Protein AF-A0A8S0VM95-F1 (afdb_monomer_lite)

Structure (mmCIF, N/CA/C/O backbone):
data_AF-A0A8S0VM95-F1
#
_entry.id   AF-A0A8S0VM95-F1
#
loop_
_atom_site.group_PDB
_atom_site.id
_atom_site.type_symbol
_atom_site.label_atom_id
_atom_site.label_alt_id
_atom_site.label_comp_id
_atom_site.label_asym_id
_atom_site.label_entity_id
_atom_site.label_seq_id
_atom_site.pdbx_PDB_ins_code
_atom_site.Cartn_x
_atom_site.Cartn_y
_atom_site.Cartn_z
_atom_site.occupancy
_atom_site.B_iso_or_equiv
_atom_site.auth_seq_id
_atom_site.auth_comp_id
_atom_site.auth_asym_id
_atom_site.auth_atom_id
_atom_site.pdbx_PDB_model_num
ATOM 1 N N . MET A 1 1 ? -31.332 -33.710 56.397 1.00 44.47 1 MET A N 1
ATOM 2 C CA . MET A 1 1 ? -31.066 -34.792 55.416 1.00 44.47 1 MET A CA 1
ATOM 3 C C . MET A 1 1 ? -31.872 -34.471 54.153 1.00 44.47 1 MET A C 1
ATOM 5 O O . MET A 1 1 ? -33.067 -34.333 54.313 1.00 44.47 1 MET A O 1
ATOM 9 N N . LYS A 1 2 ? -31.403 -34.288 52.911 1.00 49.06 2 LYS A N 1
ATOM 10 C CA . LYS A 1 2 ? -30.111 -34.304 52.191 1.00 49.06 2 LYS A CA 1
ATOM 11 C C . LYS A 1 2 ? -30.355 -33.428 50.928 1.00 49.06 2 LYS A C 1
ATOM 13 O O . LYS A 1 2 ? -31.443 -33.514 50.366 1.00 49.06 2 LYS A O 1
ATOM 18 N N . SER A 1 3 ? -29.403 -32.592 50.497 1.00 54.09 3 SER A N 1
ATOM 19 C CA . SER A 1 3 ? -29.478 -31.844 49.216 1.00 54.09 3 SER A CA 1
ATOM 20 C C . SER A 1 3 ? -29.525 -32.794 48.021 1.00 54.09 3 SER A C 1
ATOM 22 O O . SER A 1 3 ? -28.928 -33.847 48.168 1.00 54.09 3 SER A O 1
ATOM 24 N N . LEU A 1 4 ? -29.995 -32.398 46.831 1.00 63.91 4 LEU A N 1
ATOM 25 C CA . LEU A 1 4 ? -29.410 -32.905 45.573 1.00 63.91 4 LEU A CA 1
ATOM 26 C C . LEU A 1 4 ? -29.728 -31.986 44.370 1.00 63.91 4 LEU A C 1
ATOM 28 O O . LEU A 1 4 ? -30.876 -31.859 43.950 1.00 63.91 4 LEU A O 1
ATOM 32 N N . LYS A 1 5 ? -28.676 -31.382 43.803 1.00 64.12 5 LYS A N 1
ATOM 33 C CA . LYS A 1 5 ? -28.642 -30.736 42.478 1.00 64.12 5 LYS A CA 1
ATOM 34 C C . LYS A 1 5 ? -28.690 -31.820 41.395 1.00 64.12 5 LYS A C 1
ATOM 36 O O . LYS A 1 5 ? -28.011 -32.837 41.548 1.00 64.12 5 LYS A O 1
ATOM 41 N N . LYS A 1 6 ? -29.414 -31.610 40.290 1.00 71.69 6 LYS A N 1
ATOM 42 C CA . LYS A 1 6 ? -29.348 -32.510 39.124 1.00 71.69 6 LYS A CA 1
ATOM 43 C C . LYS A 1 6 ? -29.356 -31.755 37.791 1.00 71.69 6 LYS A C 1
ATOM 45 O O . LYS A 1 6 ? -30.334 -31.120 37.425 1.00 71.69 6 LYS A O 1
ATOM 50 N N . ARG A 1 7 ? -28.177 -31.862 37.170 1.00 69.69 7 ARG A N 1
ATOM 51 C CA . ARG A 1 7 ? -27.750 -31.803 35.765 1.00 69.69 7 ARG A CA 1
ATOM 52 C C . ARG A 1 7 ? -28.839 -31.828 34.678 1.00 69.69 7 ARG A C 1
ATOM 54 O O . ARG A 1 7 ? -29.726 -32.674 34.706 1.00 69.69 7 ARG A O 1
ATOM 61 N N . THR A 1 8 ? -28.665 -30.961 33.683 1.00 65.69 8 THR A N 1
ATOM 62 C CA . THR A 1 8 ? -29.205 -31.074 32.321 1.00 65.69 8 THR A CA 1
ATOM 63 C C . THR A 1 8 ? -28.581 -32.280 31.610 1.00 65.69 8 THR A C 1
ATOM 65 O O . THR A 1 8 ? -27.371 -32.492 31.687 1.00 65.69 8 THR A O 1
ATOM 68 N N . PHE A 1 9 ? -29.416 -33.084 30.954 1.00 68.19 9 PHE A N 1
ATOM 69 C CA . PHE A 1 9 ? -29.037 -34.243 30.145 1.00 68.19 9 PHE A CA 1
ATOM 70 C C . PHE A 1 9 ? -29.336 -33.900 28.684 1.00 68.19 9 PHE A C 1
ATOM 72 O O . PHE A 1 9 ? -30.446 -33.471 28.377 1.00 68.19 9 PHE A O 1
ATOM 79 N N . VAL A 1 10 ? -28.329 -34.009 27.819 1.00 63.91 10 VAL A N 1
ATOM 80 C CA . VAL A 1 10 ? -28.467 -33.850 26.368 1.00 63.91 10 VAL A CA 1
ATOM 81 C C . VAL A 1 10 ? -28.680 -35.242 25.791 1.00 63.91 10 VAL A C 1
ATOM 83 O O . VAL A 1 10 ? -27.799 -36.088 25.933 1.00 63.91 10 VAL A O 1
ATOM 86 N N . GLU A 1 11 ? -29.823 -35.470 25.145 1.00 60.31 11 GLU A N 1
ATOM 87 C CA . GLU A 1 11 ? -30.008 -36.632 24.276 1.00 60.31 11 GLU A CA 1
ATOM 88 C C . GLU A 1 11 ? -29.684 -36.251 22.840 1.00 60.31 11 GLU A C 1
ATOM 90 O O . GLU A 1 11 ? -30.320 -35.396 22.227 1.00 60.31 11 GLU A O 1
ATOM 95 N N . ILE A 1 12 ? -28.654 -36.917 22.335 1.00 56.41 12 ILE A N 1
ATOM 96 C CA . ILE A 1 12 ? -28.344 -37.033 20.923 1.00 56.41 12 ILE A CA 1
ATOM 97 C C . ILE A 1 12 ? -29.357 -38.027 20.347 1.00 56.41 12 ILE A C 1
ATOM 99 O O . ILE A 1 12 ? -29.456 -39.144 20.855 1.00 56.41 12 ILE A O 1
ATOM 103 N N . SER A 1 13 ? -30.088 -37.659 19.296 1.00 53.78 13 SER A N 1
ATOM 104 C CA . SER A 1 13 ? -30.788 -38.644 18.471 1.00 53.78 13 SER A CA 1
ATOM 105 C C . SER A 1 13 ? -30.514 -38.373 17.000 1.00 53.78 13 SER A C 1
ATOM 107 O O . SER A 1 13 ? -30.868 -37.332 16.452 1.00 53.78 13 SER A O 1
ATOM 109 N N . SER A 1 14 ? -29.798 -39.336 16.428 1.00 53.62 14 SER A N 1
ATOM 110 C CA . SER A 1 14 ? -29.516 -39.526 15.016 1.00 53.62 14 SER A CA 1
ATOM 111 C C . SER A 1 14 ? -30.799 -39.967 14.312 1.00 53.62 14 SER A C 1
ATOM 113 O O . SER A 1 14 ? -31.496 -40.852 14.811 1.00 53.62 14 SER A O 1
ATOM 115 N N . SER A 1 15 ? -31.114 -39.398 13.152 1.00 57.59 15 SER A N 1
ATOM 116 C CA . SER A 1 15 ? -32.025 -40.045 12.206 1.00 57.59 15 SER A CA 1
ATOM 117 C C . SER A 1 15 ? -31.580 -39.770 10.778 1.00 57.59 15 SER A C 1
ATOM 119 O O . SER A 1 15 ? -31.498 -38.636 10.314 1.00 57.59 15 SER A O 1
ATOM 121 N N . GLU A 1 16 ? -31.232 -40.894 10.175 1.00 54.12 16 GLU A N 1
ATOM 122 C CA . GLU A 1 16 ? -30.824 -41.207 8.820 1.00 54.12 16 GLU A CA 1
ATOM 123 C C . GLU A 1 16 ? -31.977 -40.935 7.841 1.00 54.12 16 GLU A C 1
ATOM 125 O O . GLU A 1 16 ? -33.124 -41.288 8.118 1.00 54.12 16 GLU A O 1
ATOM 130 N N . SER A 1 17 ? -31.693 -40.281 6.710 1.00 51.81 17 SER A N 1
ATOM 131 C CA . SER A 1 17 ? -32.606 -40.249 5.565 1.00 51.81 17 SER A CA 1
ATOM 132 C C . SER A 1 17 ? -31.917 -40.898 4.374 1.00 51.81 17 SER A C 1
ATOM 134 O O . SER A 1 17 ? -31.085 -40.303 3.691 1.00 51.81 17 SER A O 1
ATOM 136 N N . GLU A 1 18 ? -32.280 -42.150 4.184 1.00 54.03 18 GLU A N 1
ATOM 137 C CA . GLU A 1 18 ? -32.021 -43.012 3.048 1.00 54.03 18 GLU A CA 1
ATOM 138 C C . GLU A 1 18 ? -32.892 -42.577 1.855 1.00 54.03 18 GLU A C 1
ATOM 140 O O . GLU A 1 18 ? -34.114 -42.462 1.970 1.00 54.03 18 GLU A O 1
ATOM 145 N N . ASN A 1 19 ? -32.266 -42.319 0.702 1.00 54.91 19 ASN A N 1
ATOM 146 C CA . ASN A 1 19 ? -32.953 -42.368 -0.585 1.00 54.91 19 ASN A CA 1
ATOM 147 C C . ASN A 1 19 ? -32.038 -42.971 -1.667 1.00 54.91 19 ASN A C 1
ATOM 149 O O . ASN A 1 19 ? -30.880 -42.582 -1.814 1.00 54.91 19 ASN A O 1
ATOM 153 N N . ALA A 1 20 ? -32.634 -43.954 -2.336 1.00 53.06 20 ALA A N 1
ATOM 154 C CA . ALA A 1 20 ? -32.295 -44.739 -3.521 1.00 53.06 20 ALA A CA 1
ATOM 155 C C . ALA A 1 20 ? -31.729 -43.893 -4.687 1.00 53.06 20 ALA A C 1
ATOM 157 O O . ALA A 1 20 ? -31.898 -42.680 -4.694 1.00 53.06 20 ALA A O 1
ATOM 158 N N . GLU A 1 21 ? -31.101 -44.368 -5.762 1.00 55.16 21 GLU A N 1
ATOM 159 C CA . GLU A 1 21 ? -30.741 -45.647 -6.392 1.00 55.16 21 GLU A CA 1
ATOM 160 C C . GLU A 1 21 ? -29.986 -45.223 -7.676 1.00 55.16 21 GLU A C 1
ATOM 162 O O . GLU A 1 21 ? -30.367 -44.222 -8.275 1.00 55.16 21 GLU A O 1
ATOM 167 N N . ASP A 1 22 ? -28.924 -45.914 -8.095 1.00 52.25 22 ASP A N 1
ATOM 168 C CA . ASP A 1 22 ? -28.786 -46.427 -9.472 1.00 52.25 22 ASP A CA 1
ATOM 169 C C . ASP A 1 22 ? -27.469 -47.203 -9.600 1.00 52.25 22 ASP A C 1
ATOM 171 O O . ASP A 1 22 ? -26.384 -46.748 -9.228 1.00 52.25 22 ASP A O 1
ATOM 175 N N . ALA A 1 23 ? -27.602 -48.424 -10.094 1.00 56.88 23 ALA A N 1
ATOM 176 C CA . ALA A 1 23 ? -26.539 -49.382 -10.277 1.00 56.88 23 ALA A CA 1
ATOM 177 C C . ALA A 1 23 ? -26.130 -49.377 -11.749 1.00 56.88 23 ALA A C 1
ATOM 179 O O . ALA A 1 23 ? -26.882 -49.837 -12.603 1.00 56.88 23 ALA A O 1
ATOM 180 N N . VAL A 1 24 ? -24.895 -48.969 -12.037 1.00 67.88 24 VAL A N 1
ATOM 181 C CA . VAL A 1 24 ? -24.238 -49.342 -13.292 1.00 67.88 24 VAL A CA 1
ATOM 182 C C . VAL A 1 24 ? -22.969 -50.122 -12.984 1.00 67.88 24 VAL A C 1
ATOM 184 O O . VAL A 1 24 ? -22.047 -49.663 -12.310 1.00 67.88 24 VAL A O 1
ATOM 187 N N . GLU A 1 25 ? -22.982 -51.377 -13.419 1.00 50.66 25 GLU A N 1
ATOM 188 C CA . GLU A 1 25 ? -21.903 -52.329 -13.241 1.00 50.66 25 GLU A CA 1
ATOM 189 C C . GLU A 1 25 ? -20.693 -52.005 -14.134 1.00 50.66 25 GLU A C 1
ATOM 191 O O . GLU A 1 25 ? -20.808 -51.869 -15.345 1.00 50.66 25 GLU A O 1
ATOM 196 N N . LYS A 1 26 ? -19.522 -51.983 -13.489 1.00 55.47 26 LYS A N 1
ATOM 197 C CA . LYS A 1 26 ? -18.287 -52.707 -13.842 1.00 55.47 26 LYS A CA 1
ATOM 198 C C . LYS A 1 26 ? -17.770 -52.626 -15.284 1.00 55.47 26 LYS A C 1
ATOM 200 O O . LYS A 1 26 ? -18.201 -53.393 -16.135 1.00 55.47 26 LYS A O 1
ATOM 205 N N . THR A 1 27 ? -16.609 -51.988 -15.438 1.00 54.94 27 THR A N 1
ATOM 206 C CA . THR A 1 27 ? -15.481 -52.611 -16.155 1.00 54.94 27 THR A CA 1
ATOM 207 C C . THR A 1 27 ? -14.166 -52.289 -15.452 1.00 54.94 27 THR A C 1
ATOM 209 O O . THR A 1 27 ? -13.791 -51.130 -15.294 1.00 54.94 27 THR A O 1
ATOM 212 N N . SER A 1 28 ? -13.488 -53.341 -15.009 1.00 56.56 28 SER A N 1
ATOM 213 C CA . SER A 1 28 ? -12.102 -53.349 -14.546 1.00 56.56 28 SER A CA 1
ATOM 214 C C . SER A 1 28 ? -11.123 -53.199 -15.719 1.00 56.56 28 SER A C 1
ATOM 216 O O . SER A 1 28 ? -11.505 -53.460 -16.857 1.00 56.56 28 SER A O 1
ATOM 218 N N . SER A 1 29 ? -9.860 -52.922 -15.366 1.00 49.28 29 SER A N 1
ATOM 219 C CA . SER A 1 29 ? -8.620 -52.898 -16.172 1.00 49.28 29 SER A CA 1
ATOM 220 C C . SER A 1 29 ? -8.190 -51.481 -16.568 1.00 49.28 29 SER A C 1
ATOM 222 O O . SER A 1 29 ? -8.857 -50.835 -17.359 1.00 49.28 29 SER A O 1
ATOM 224 N N . SER A 1 30 ? -7.223 -50.856 -15.889 1.00 48.22 30 SER A N 1
ATOM 225 C CA . SER A 1 30 ? -5.772 -51.131 -15.792 1.00 48.22 30 SER A CA 1
ATOM 226 C C . SER A 1 30 ? -4.991 -50.145 -16.679 1.00 48.22 30 SER A C 1
ATOM 228 O O . SER A 1 30 ? -5.205 -50.101 -17.881 1.00 48.22 30 SER A O 1
ATOM 230 N N . ASN A 1 31 ? -4.115 -49.377 -16.012 1.00 52.22 31 ASN A N 1
ATOM 231 C CA . ASN A 1 31 ? -2.847 -48.755 -16.431 1.00 52.22 31 ASN A CA 1
ATOM 232 C C . ASN A 1 31 ? -2.678 -48.090 -17.821 1.00 52.22 31 ASN A C 1
ATOM 234 O O . ASN A 1 31 ? -2.462 -48.768 -18.817 1.00 52.22 31 ASN A O 1
ATOM 238 N N . SER A 1 32 ? -2.434 -46.774 -17.821 1.00 50.19 32 SER A N 1
ATOM 239 C CA . SER A 1 32 ? -1.173 -46.261 -18.381 1.00 50.19 32 SER A CA 1
ATOM 240 C C . SER A 1 32 ? -0.644 -45.100 -17.536 1.00 50.19 32 SER A C 1
ATOM 242 O O . SER A 1 32 ? -1.393 -44.345 -16.919 1.00 50.19 32 SER A O 1
ATOM 244 N N . SER A 1 33 ? 0.672 -45.111 -17.413 1.00 54.44 33 SER A N 1
ATOM 245 C CA . SER A 1 33 ? 1.570 -44.160 -16.778 1.00 54.44 33 SER A CA 1
ATOM 246 C C . SER A 1 33 ? 2.073 -43.194 -17.834 1.00 54.44 33 SER A C 1
ATOM 248 O O . SER A 1 33 ? 2.521 -43.695 -18.857 1.00 54.44 33 SER A O 1
ATOM 250 N N . GLU A 1 34 ? 2.143 -41.902 -17.552 1.00 56.56 34 GLU A N 1
ATOM 251 C CA . GLU A 1 34 ? 3.108 -41.013 -18.200 1.00 56.56 34 GLU A CA 1
ATOM 252 C C . GLU A 1 34 ? 3.327 -39.796 -17.283 1.00 56.56 34 GLU A C 1
ATOM 254 O O . GLU A 1 34 ? 2.400 -39.033 -17.009 1.00 56.56 34 GLU A O 1
ATOM 259 N N . ASP A 1 35 ? 4.538 -39.725 -16.720 1.00 56.62 35 ASP A N 1
ATOM 260 C CA . ASP A 1 35 ? 5.201 -38.501 -16.273 1.00 56.62 35 ASP A CA 1
ATOM 261 C C . ASP A 1 35 ? 5.182 -37.478 -17.417 1.00 56.62 35 ASP A C 1
ATOM 263 O O . ASP A 1 35 ? 5.420 -37.854 -18.564 1.00 56.62 35 ASP A O 1
ATOM 267 N N . ASP A 1 36 ? 4.942 -36.206 -17.107 1.00 57.94 36 ASP A N 1
ATOM 268 C CA . ASP A 1 36 ? 5.329 -35.124 -18.008 1.00 57.94 36 ASP A CA 1
ATOM 269 C C . ASP A 1 36 ? 6.125 -34.096 -17.210 1.00 57.94 36 ASP A C 1
ATOM 271 O O . ASP A 1 36 ? 5.674 -33.565 -16.187 1.00 57.94 36 ASP A O 1
ATOM 275 N N . ASP A 1 37 ? 7.361 -33.972 -17.672 1.00 60.28 37 ASP A N 1
ATOM 276 C CA . ASP A 1 37 ? 8.501 -33.279 -17.114 1.00 60.28 37 ASP A CA 1
ATOM 277 C C . ASP A 1 37 ? 8.353 -31.751 -17.171 1.00 60.28 37 ASP A C 1
ATOM 279 O O . ASP A 1 37 ? 7.635 -31.160 -17.977 1.00 60.28 37 ASP A O 1
ATOM 283 N N . ASP A 1 38 ? 9.098 -31.147 -16.256 1.00 59.88 38 ASP A N 1
ATOM 284 C CA . ASP A 1 38 ? 9.535 -29.760 -16.203 1.00 59.88 38 ASP A CA 1
ATOM 285 C C . ASP A 1 38 ? 10.283 -29.400 -17.505 1.00 59.88 38 ASP A C 1
ATOM 287 O O . ASP A 1 38 ? 11.247 -30.081 -17.848 1.00 59.88 38 ASP A O 1
ATOM 291 N N . ASP A 1 39 ? 9.886 -28.339 -18.216 1.00 63.41 39 ASP A N 1
ATOM 292 C CA . ASP A 1 39 ? 10.802 -27.670 -19.149 1.00 63.41 39 ASP A CA 1
ATOM 293 C C . ASP A 1 39 ? 10.516 -26.159 -19.211 1.00 63.41 39 ASP A C 1
ATOM 295 O O . ASP A 1 39 ? 9.561 -25.667 -19.823 1.00 63.41 39 ASP A O 1
ATOM 299 N N . ASP A 1 40 ? 11.346 -25.438 -18.461 1.00 59.94 40 ASP A N 1
ATOM 300 C CA . ASP A 1 40 ? 11.552 -23.995 -18.469 1.00 59.94 40 ASP A CA 1
ATOM 301 C C . ASP A 1 40 ? 12.301 -23.631 -19.771 1.00 59.94 40 ASP A C 1
ATOM 303 O O . ASP A 1 40 ? 13.525 -23.489 -19.789 1.00 59.94 40 ASP A O 1
ATOM 307 N N . ASP A 1 41 ? 11.571 -23.525 -20.890 1.00 58.56 41 ASP A N 1
ATOM 308 C CA . ASP A 1 41 ? 12.142 -23.137 -22.189 1.00 58.56 41 ASP A CA 1
ATOM 309 C C . ASP A 1 41 ? 12.423 -21.626 -22.218 1.00 58.56 41 ASP A C 1
ATOM 311 O O . ASP A 1 41 ? 11.611 -20.783 -22.617 1.00 58.56 41 ASP A O 1
ATOM 315 N N . TRP A 1 42 ? 13.625 -21.285 -21.763 1.00 58.75 42 TRP A N 1
ATOM 316 C CA . TRP A 1 42 ? 14.348 -20.090 -22.167 1.00 58.75 42 TRP A CA 1
ATOM 317 C C . TRP A 1 42 ? 14.576 -20.142 -23.680 1.00 58.75 42 TRP A C 1
ATOM 319 O O . TRP A 1 42 ? 15.599 -20.658 -24.129 1.00 58.75 42 TRP A O 1
ATOM 329 N N . SER A 1 43 ? 13.653 -19.583 -24.468 1.00 56.28 43 SER A N 1
ATOM 330 C CA . SER A 1 43 ? 13.843 -19.426 -25.915 1.00 56.28 43 SER A CA 1
ATOM 331 C C . SER A 1 43 ? 15.006 -18.470 -26.229 1.00 56.28 43 SER A C 1
ATOM 333 O O . SER A 1 43 ? 14.874 -17.251 -26.351 1.00 56.28 43 SER A O 1
ATOM 335 N N . GLU A 1 44 ? 16.172 -19.095 -26.276 1.00 49.69 44 GLU A N 1
ATOM 336 C CA . GLU A 1 44 ? 17.278 -18.994 -27.211 1.00 49.69 44 GLU A CA 1
ATOM 337 C C . GLU A 1 44 ? 17.055 -18.055 -28.417 1.00 49.69 44 GLU A C 1
ATOM 339 O O . GLU A 1 44 ? 16.280 -18.327 -29.328 1.00 49.69 44 GLU A O 1
ATOM 344 N N . TRP A 1 45 ? 17.781 -16.933 -28.401 1.00 52.91 45 TRP A N 1
ATOM 345 C CA . TRP A 1 45 ? 18.522 -16.373 -29.536 1.00 52.91 45 TRP A CA 1
ATOM 346 C C . TRP A 1 45 ? 17.849 -16.489 -30.913 1.00 52.91 45 TRP A C 1
ATOM 348 O O . TRP A 1 45 ? 18.154 -17.369 -31.715 1.00 52.91 45 TRP A O 1
ATOM 358 N N . ASN A 1 46 ? 17.009 -15.506 -31.241 1.00 50.47 46 ASN A N 1
ATOM 359 C CA . ASN A 1 46 ? 16.650 -15.243 -32.630 1.00 50.47 46 ASN A CA 1
ATOM 360 C C . ASN A 1 46 ? 17.851 -14.608 -33.356 1.00 50.47 46 ASN A C 1
ATOM 362 O O . ASN A 1 46 ? 18.013 -13.388 -33.381 1.00 50.47 46 ASN A O 1
ATOM 366 N N . GLU A 1 47 ? 18.693 -15.468 -33.924 1.00 61.12 47 GLU A N 1
ATOM 367 C CA . GLU A 1 47 ? 19.709 -15.153 -34.926 1.00 61.12 47 GLU A CA 1
ATOM 368 C C . GLU A 1 47 ? 19.013 -14.664 -36.207 1.00 61.12 47 GLU A C 1
ATOM 370 O O . GLU A 1 47 ? 18.536 -15.450 -37.024 1.00 61.12 47 GLU A O 1
ATOM 375 N N . SER A 1 48 ? 18.912 -13.344 -36.374 1.00 50.78 48 SER A N 1
ATOM 376 C CA . SER A 1 48 ? 18.613 -12.739 -37.671 1.00 50.78 48 SER A CA 1
ATOM 377 C C . SER A 1 48 ? 19.862 -12.043 -38.196 1.00 50.78 48 SER A C 1
ATOM 379 O O . SER A 1 48 ? 20.137 -10.892 -37.865 1.00 50.78 48 SER A O 1
ATOM 381 N N . GLU A 1 49 ? 20.606 -12.778 -39.016 1.00 63.03 49 GLU A N 1
ATOM 382 C CA . GLU A 1 49 ? 21.593 -12.258 -39.957 1.00 63.03 49 GLU A CA 1
ATOM 383 C C . GLU A 1 49 ? 20.870 -11.336 -40.956 1.00 63.03 49 GLU A C 1
ATOM 385 O O . GLU A 1 49 ? 20.142 -11.799 -41.835 1.00 63.03 49 GLU A O 1
ATOM 390 N N . TYR A 1 50 ? 21.019 -10.023 -40.778 1.00 54.22 50 TYR A N 1
ATOM 391 C CA . TYR A 1 50 ? 20.700 -9.015 -41.786 1.00 54.22 50 TYR A CA 1
ATOM 392 C C . TYR A 1 50 ? 21.883 -8.052 -41.898 1.00 54.22 50 TYR A C 1
ATOM 394 O O . TYR A 1 50 ? 22.351 -7.491 -40.910 1.00 54.22 50 TYR A O 1
ATOM 402 N N . GLU A 1 51 ? 22.386 -7.959 -43.123 1.00 52.50 51 GLU A N 1
ATOM 403 C CA . GLU A 1 51 ? 23.588 -7.255 -43.553 1.00 52.50 51 GLU A CA 1
ATOM 404 C C . GLU A 1 51 ? 23.513 -5.739 -43.299 1.00 52.50 51 GLU A C 1
ATOM 406 O O . GLU A 1 51 ? 22.551 -5.081 -43.685 1.00 52.50 51 GLU A O 1
ATOM 411 N N . GLU A 1 52 ? 24.567 -5.239 -42.646 1.00 52.12 52 GLU A N 1
ATOM 412 C CA . GLU A 1 52 ? 25.284 -3.974 -42.868 1.00 52.12 52 GLU A CA 1
ATOM 413 C C . GLU A 1 52 ? 24.499 -2.807 -43.498 1.00 52.12 52 GLU A C 1
ATOM 415 O O . GLU A 1 52 ? 24.388 -2.706 -44.715 1.00 52.12 52 GLU A O 1
ATOM 420 N N . GLU A 1 53 ? 24.105 -1.837 -42.669 1.00 45.88 53 GLU A N 1
ATOM 421 C CA . GLU A 1 53 ? 24.286 -0.420 -42.995 1.00 45.88 53 GLU A CA 1
ATOM 422 C C . GLU A 1 53 ? 24.516 0.376 -41.698 1.00 45.88 53 GLU A C 1
ATOM 424 O O . GLU A 1 53 ? 23.771 0.290 -40.725 1.00 45.88 53 GLU A O 1
ATOM 429 N N . GLU A 1 54 ? 25.652 1.065 -41.702 1.00 57.75 54 GLU A N 1
ATOM 430 C CA . GLU A 1 54 ? 26.213 1.966 -40.701 1.00 57.75 54 GLU A CA 1
ATOM 431 C C . GLU A 1 54 ? 25.169 2.985 -40.208 1.00 57.75 54 GLU A C 1
ATOM 433 O O . GLU A 1 54 ? 24.687 3.775 -41.010 1.00 57.75 54 GLU A O 1
ATOM 438 N N . GLU A 1 55 ? 24.852 3.009 -38.910 1.00 48.44 55 GLU A N 1
ATOM 439 C CA . GLU A 1 55 ? 24.486 4.234 -38.182 1.00 48.44 55 GLU A CA 1
ATOM 440 C C . GLU A 1 55 ? 24.462 3.948 -36.670 1.00 48.44 55 GLU A C 1
ATOM 442 O O . GLU A 1 55 ? 23.590 3.256 -36.158 1.00 48.44 55 GLU A O 1
ATOM 447 N N . GLU A 1 56 ? 25.516 4.438 -36.010 1.00 53.25 56 GLU A N 1
ATOM 448 C CA . GLU A 1 56 ? 25.677 4.739 -34.581 1.00 53.25 56 GLU A CA 1
ATOM 449 C C . GLU A 1 56 ? 24.807 3.939 -33.590 1.00 53.25 56 GLU A C 1
ATOM 451 O O . GLU A 1 56 ? 23.631 4.223 -33.373 1.00 53.25 56 GLU A O 1
ATOM 456 N N . GLU A 1 57 ? 25.453 2.987 -32.906 1.00 44.53 57 GLU A N 1
ATOM 457 C CA . GLU A 1 57 ? 24.999 2.402 -31.643 1.00 44.53 57 GLU A CA 1
ATOM 458 C C . GLU A 1 57 ? 24.790 3.513 -30.591 1.00 44.53 57 GLU A C 1
ATOM 460 O O . GLU A 1 57 ? 25.651 3.777 -29.751 1.00 44.53 57 GLU A O 1
ATOM 465 N N . GLU A 1 58 ? 23.641 4.189 -30.616 1.00 51.59 58 GLU A N 1
ATOM 466 C CA . GLU A 1 58 ? 23.101 4.799 -29.406 1.00 51.59 58 GLU A CA 1
ATOM 467 C C . GLU A 1 58 ? 22.670 3.640 -28.511 1.00 51.59 58 GLU A C 1
ATOM 469 O O . GLU A 1 58 ? 21.661 2.972 -28.756 1.00 51.59 58 GLU A O 1
ATOM 474 N N . GLU A 1 59 ? 23.511 3.364 -27.510 1.00 50.03 59 GLU A N 1
ATOM 475 C CA . GLU A 1 59 ? 23.194 2.532 -26.360 1.00 50.03 59 GLU A CA 1
ATOM 476 C C . GLU A 1 59 ? 21.721 2.733 -25.999 1.00 50.03 59 GLU A C 1
ATOM 478 O O . GLU A 1 59 ? 21.292 3.842 -25.675 1.00 50.03 59 GLU A O 1
AT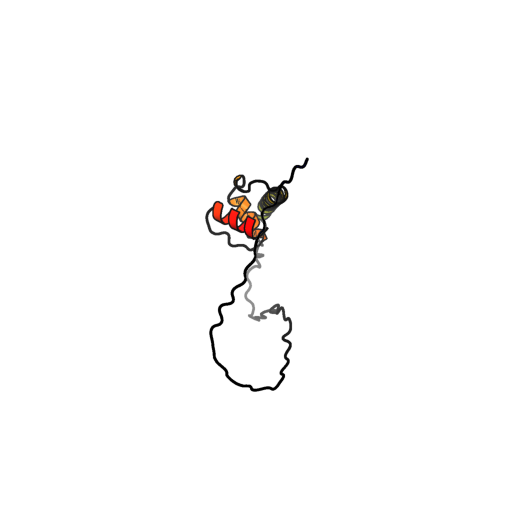OM 483 N N . VAL A 1 60 ? 20.934 1.658 -26.072 1.00 50.53 60 VAL A N 1
ATOM 484 C CA . VAL A 1 60 ? 19.612 1.628 -25.455 1.00 50.53 60 VAL A CA 1
ATOM 485 C C . VAL A 1 60 ? 19.825 1.813 -23.960 1.00 50.53 60 VAL A C 1
ATOM 487 O O . VAL A 1 60 ? 20.065 0.866 -23.215 1.00 50.53 60 VAL A O 1
ATOM 490 N N . GLU A 1 61 ? 19.815 3.079 -23.551 1.00 47.44 61 GLU A N 1
ATOM 491 C CA . GLU A 1 61 ? 19.807 3.521 -22.173 1.00 47.44 61 GLU A CA 1
ATOM 492 C C . GLU A 1 61 ? 18.634 2.799 -21.510 1.00 47.44 61 GLU A C 1
ATOM 494 O O . GLU A 1 61 ? 17.463 3.082 -21.780 1.00 47.44 61 GLU A O 1
ATOM 499 N N . ASP A 1 62 ? 18.985 1.811 -20.688 1.00 48.69 62 ASP A N 1
ATOM 500 C CA . ASP A 1 62 ? 18.161 1.153 -19.685 1.00 48.69 62 ASP A CA 1
ATOM 501 C C . ASP A 1 62 ? 17.605 2.216 -18.723 1.00 48.69 62 ASP A C 1
ATOM 503 O O . ASP A 1 62 ? 18.029 2.397 -17.580 1.00 48.69 62 ASP A O 1
ATOM 507 N N . ASN A 1 63 ? 16.657 3.000 -19.225 1.00 45.56 63 ASN A N 1
ATOM 508 C CA . ASN A 1 63 ? 16.009 4.082 -18.510 1.00 45.56 63 ASN A CA 1
ATOM 509 C C . ASN A 1 63 ? 14.787 3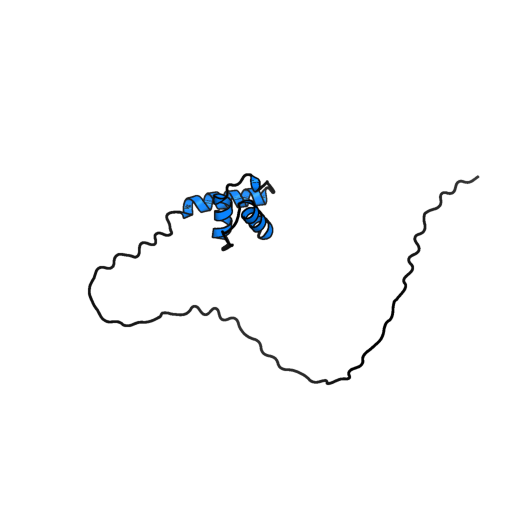.555 -17.740 1.00 45.56 63 ASN A C 1
ATOM 511 O O . ASN A 1 63 ? 13.755 4.221 -17.648 1.00 45.56 63 ASN A O 1
ATOM 515 N N . GLU A 1 64 ? 14.883 2.343 -17.181 1.00 51.69 64 GLU A N 1
ATOM 516 C CA . GLU A 1 64 ? 13.931 1.820 -16.189 1.00 51.69 64 GLU A CA 1
ATOM 517 C C . GLU A 1 64 ? 14.465 1.927 -14.745 1.00 51.69 64 GLU A C 1
ATOM 519 O O . GLU A 1 64 ? 13.804 1.536 -13.778 1.00 51.69 64 GLU A O 1
ATOM 524 N N . THR A 1 65 ? 15.644 2.528 -14.565 1.00 49.81 65 THR A N 1
ATOM 525 C CA . THR A 1 65 ? 16.350 2.585 -13.276 1.00 49.81 65 THR A CA 1
ATOM 526 C C . THR A 1 65 ? 16.078 3.847 -12.446 1.00 49.81 65 THR A C 1
ATOM 528 O O . THR A 1 65 ? 16.354 3.856 -11.247 1.00 49.81 65 THR A O 1
ATOM 531 N N . HIS A 1 66 ? 15.458 4.901 -12.994 1.00 48.31 66 HIS A N 1
ATOM 532 C CA . HIS A 1 66 ? 15.344 6.182 -12.270 1.00 48.31 66 HIS A CA 1
ATOM 533 C C . HIS A 1 66 ? 14.165 6.290 -11.272 1.00 48.31 66 HIS A C 1
ATOM 535 O O . HIS A 1 66 ? 14.079 7.256 -10.514 1.00 48.31 66 HIS A O 1
ATOM 541 N N . VAL A 1 67 ? 13.247 5.314 -11.216 1.00 53.69 67 VAL A N 1
ATOM 542 C CA . VAL A 1 67 ? 12.071 5.362 -10.306 1.00 53.69 67 VAL A CA 1
ATOM 543 C C . VAL A 1 67 ? 12.179 4.375 -9.128 1.00 53.69 67 VAL A C 1
ATOM 545 O O . VAL A 1 67 ? 11.418 4.471 -8.163 1.00 53.69 67 VAL A O 1
ATOM 548 N N . GLN A 1 68 ? 13.139 3.444 -9.152 1.00 54.97 68 GLN A N 1
ATOM 549 C CA . GLN A 1 68 ? 13.153 2.295 -8.236 1.00 54.97 68 GLN A CA 1
ATOM 550 C C . GLN A 1 68 ? 13.588 2.61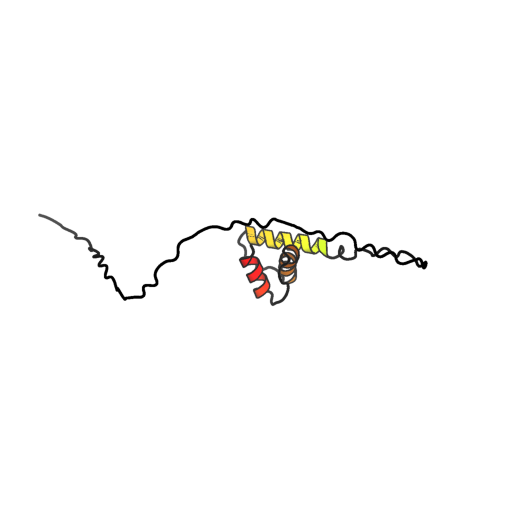5 -6.797 1.00 54.97 68 GLN A C 1
ATOM 552 O O . GLN A 1 68 ? 13.060 2.006 -5.863 1.00 54.97 68 GLN A O 1
ATOM 557 N N . GLU A 1 69 ? 14.492 3.576 -6.583 1.00 55.81 69 GLU A N 1
ATOM 558 C CA . GLU A 1 69 ? 15.009 3.875 -5.233 1.00 55.81 69 GLU A CA 1
ATOM 559 C C . GLU A 1 69 ? 13.892 4.323 -4.275 1.00 55.81 69 GLU A C 1
ATOM 561 O O . GLU A 1 69 ? 13.834 3.933 -3.105 1.00 55.81 69 GLU A O 1
ATOM 566 N N . ASN A 1 70 ? 12.949 5.111 -4.792 1.00 69.88 70 ASN A N 1
ATOM 567 C CA . ASN A 1 70 ? 11.797 5.575 -4.030 1.00 69.88 70 ASN A CA 1
ATOM 568 C C . ASN A 1 70 ? 10.798 4.433 -3.769 1.00 69.88 70 ASN A C 1
ATOM 570 O O . ASN A 1 70 ? 10.227 4.337 -2.679 1.00 69.88 70 ASN A O 1
ATOM 574 N N . ASP A 1 71 ? 10.626 3.530 -4.738 1.00 78.06 71 ASP A N 1
ATOM 575 C CA . ASP A 1 71 ? 9.708 2.395 -4.630 1.00 78.06 71 ASP A CA 1
ATOM 576 C C . ASP A 1 71 ? 10.188 1.355 -3.598 1.00 78.06 71 ASP A C 1
ATOM 578 O O . ASP A 1 71 ? 9.354 0.765 -2.911 1.00 78.06 71 ASP A O 1
ATOM 582 N N . GLU A 1 72 ? 11.499 1.168 -3.390 1.00 87.25 72 GLU A N 1
ATOM 583 C CA . GLU A 1 72 ? 12.015 0.250 -2.358 1.00 87.25 72 GLU A CA 1
ATOM 584 C C . GLU A 1 72 ? 11.769 0.752 -0.926 1.00 87.25 72 GLU A C 1
ATOM 586 O O . GLU A 1 72 ? 11.355 -0.014 -0.051 1.00 87.25 72 GLU A O 1
ATOM 591 N N . SER A 1 73 ? 11.959 2.049 -0.673 1.00 89.69 73 SER A N 1
ATOM 592 C CA . SER A 1 73 ? 11.623 2.652 0.625 1.00 89.69 73 SER A CA 1
ATOM 593 C C . SER A 1 73 ? 10.125 2.528 0.924 1.00 89.69 73 SER A C 1
ATOM 595 O O . SER A 1 73 ? 9.725 2.112 2.019 1.00 89.69 73 SER A O 1
ATOM 597 N N . MET A 1 74 ? 9.286 2.812 -0.079 1.00 89.81 74 MET A N 1
ATOM 598 C CA . MET A 1 74 ? 7.838 2.648 0.033 1.00 89.81 74 MET A CA 1
ATOM 599 C C . MET A 1 74 ? 7.445 1.191 0.270 1.00 89.81 74 MET A C 1
ATOM 601 O O . MET A 1 74 ? 6.643 0.919 1.163 1.00 89.81 74 MET A O 1
ATOM 605 N N . PHE A 1 75 ? 8.045 0.252 -0.460 1.00 91.38 75 PHE A N 1
ATOM 606 C CA . PHE A 1 75 ? 7.841 -1.180 -0.268 1.00 91.38 75 PHE A CA 1
ATOM 607 C C . PHE A 1 75 ? 8.151 -1.606 1.168 1.00 91.38 75 PHE A C 1
ATOM 609 O O . PHE A 1 75 ? 7.297 -2.166 1.855 1.00 91.38 75 PHE A O 1
ATOM 616 N N . ASN A 1 76 ? 9.342 -1.265 1.662 1.00 91.56 76 ASN A N 1
ATOM 617 C CA . ASN A 1 76 ? 9.771 -1.604 3.015 1.00 91.56 76 ASN A CA 1
ATOM 618 C C . ASN A 1 76 ? 8.828 -1.035 4.083 1.00 91.56 76 ASN A C 1
ATOM 620 O O . ASN A 1 76 ? 8.547 -1.701 5.084 1.00 91.56 76 ASN A O 1
ATOM 624 N N . LYS A 1 77 ? 8.282 0.166 3.861 1.00 92.56 77 LYS A N 1
ATOM 625 C CA . LYS A 1 77 ? 7.267 0.754 4.741 1.00 92.56 77 LYS A CA 1
ATOM 626 C C . LYS A 1 77 ? 5.976 -0.070 4.761 1.00 92.56 77 LYS A C 1
ATOM 628 O O . LYS A 1 77 ? 5.456 -0.329 5.846 1.00 92.56 77 LYS A O 1
ATOM 633 N N . VAL A 1 78 ? 5.486 -0.523 3.603 1.00 92.31 78 VAL A N 1
ATOM 634 C CA . VAL A 1 78 ? 4.306 -1.407 3.518 1.00 92.31 78 VAL A CA 1
ATOM 635 C C . VAL A 1 78 ? 4.554 -2.710 4.285 1.00 92.31 78 VAL A C 1
ATOM 637 O O . VAL A 1 78 ? 3.747 -3.083 5.134 1.00 92.31 78 VAL A O 1
ATOM 640 N N . ILE A 1 79 ? 5.704 -3.355 4.065 1.00 93.44 79 ILE A N 1
ATOM 641 C CA . ILE A 1 79 ? 6.101 -4.595 4.754 1.00 93.44 79 ILE A CA 1
ATOM 642 C C . ILE A 1 79 ? 6.170 -4.402 6.272 1.00 93.44 79 ILE A C 1
ATOM 644 O O . ILE A 1 79 ? 5.736 -5.266 7.037 1.00 93.44 79 ILE A O 1
ATOM 648 N N . LYS A 1 80 ? 6.697 -3.263 6.729 1.00 93.81 80 LYS A N 1
ATOM 649 C CA . LYS A 1 80 ? 6.770 -2.939 8.155 1.00 93.81 80 LYS A CA 1
ATOM 650 C C . LYS A 1 80 ? 5.378 -2.847 8.783 1.00 93.81 80 LYS A C 1
ATOM 652 O O . LYS A 1 80 ? 5.153 -3.470 9.817 1.00 93.81 80 LYS A O 1
ATOM 657 N N . LEU A 1 81 ? 4.438 -2.151 8.139 1.00 92.81 81 LEU A N 1
ATOM 658 C CA . LEU A 1 81 ? 3.057 -2.061 8.629 1.00 92.81 81 LEU A CA 1
ATOM 659 C C . LEU A 1 81 ? 2.372 -3.430 8.667 1.00 92.81 81 LEU A C 1
ATOM 661 O O . LEU A 1 81 ? 1.701 -3.746 9.648 1.00 92.81 81 LEU A O 1
ATOM 665 N N . LEU A 1 82 ? 2.593 -4.261 7.645 1.00 91.88 82 LEU A N 1
ATOM 666 C CA . LEU A 1 82 ? 2.069 -5.627 7.591 1.00 91.88 82 LEU A CA 1
ATOM 667 C C . LEU A 1 82 ? 2.594 -6.492 8.747 1.00 91.88 82 LEU A C 1
ATOM 669 O O . LEU A 1 82 ? 1.819 -7.190 9.404 1.00 91.88 82 LEU A O 1
ATOM 673 N N . ARG A 1 83 ? 3.894 -6.402 9.057 1.00 92.62 83 ARG A N 1
ATOM 674 C CA . ARG A 1 83 ? 4.509 -7.101 10.202 1.00 92.62 83 ARG A CA 1
ATOM 675 C C . ARG A 1 83 ? 3.991 -6.603 11.546 1.00 92.62 83 ARG A C 1
ATOM 677 O O . ARG A 1 83 ? 3.758 -7.405 12.447 1.00 92.62 83 ARG A O 1
ATOM 684 N N . GLU A 1 84 ? 3.816 -5.295 11.681 1.00 92.44 84 GLU A N 1
ATOM 685 C CA . GLU A 1 84 ? 3.316 -4.664 12.905 1.00 92.44 84 GLU A CA 1
ATOM 686 C C . GLU A 1 84 ? 1.792 -4.823 13.072 1.00 92.44 84 GLU A C 1
ATOM 688 O O . GLU A 1 84 ? 1.259 -4.437 14.109 1.00 92.44 84 GLU A O 1
ATOM 693 N N . ARG A 1 85 ? 1.095 -5.431 12.093 1.00 86.12 85 ARG A N 1
ATOM 694 C CA . ARG A 1 85 ? -0.378 -5.517 12.016 1.00 86.12 85 ARG A CA 1
ATOM 695 C C . ARG A 1 85 ? -1.056 -4.148 12.133 1.00 86.12 85 ARG A C 1
ATOM 697 O O . ARG A 1 85 ? -2.159 -4.038 12.663 1.00 86.12 85 ARG A O 1
ATOM 704 N N . ASN A 1 86 ? -0.380 -3.121 11.629 1.00 87.81 86 ASN A N 1
ATOM 705 C CA . ASN A 1 86 ? -0.877 -1.755 11.594 1.00 87.81 86 ASN A CA 1
ATOM 706 C C . ASN A 1 86 ? -1.814 -1.537 10.400 1.00 87.81 86 ASN A C 1
ATOM 708 O O . ASN A 1 86 ? -1.828 -2.297 9.425 1.00 87.81 86 ASN A O 1
ATOM 712 N N . ASP A 1 87 ? -2.594 -0.462 10.468 1.00 87.56 87 ASP A N 1
ATOM 713 C CA . ASP A 1 87 ? -3.559 -0.132 9.432 1.00 87.56 87 ASP A CA 1
ATOM 714 C C . ASP A 1 87 ? -2.878 0.395 8.162 1.00 87.56 87 ASP A C 1
ATOM 716 O O . ASP A 1 87 ? -2.383 1.518 8.091 1.00 87.56 87 ASP A O 1
ATOM 720 N N . LEU A 1 88 ? -2.979 -0.383 7.081 1.00 89.81 88 LEU A N 1
ATOM 721 C CA . LEU A 1 88 ? -2.563 0.015 5.726 1.00 89.81 88 LEU A CA 1
ATOM 722 C C . LEU A 1 88 ? -3.327 1.244 5.187 1.00 89.81 88 LEU A C 1
ATOM 724 O O . LEU A 1 88 ? -2.992 1.768 4.128 1.00 89.81 88 LEU A O 1
ATOM 728 N N . GLN A 1 89 ? -4.362 1.711 5.893 1.00 88.69 89 GLN A N 1
ATOM 729 C CA . GLN A 1 89 ? -5.108 2.925 5.550 1.00 88.69 89 GLN A CA 1
ATOM 730 C C . GLN A 1 89 ? -4.242 4.190 5.638 1.00 88.69 89 GLN A C 1
ATOM 732 O O . GLN A 1 89 ? -4.523 5.154 4.921 1.00 88.69 89 GLN A O 1
ATOM 737 N N . GLU A 1 90 ? -3.180 4.178 6.449 1.00 87.62 90 GLU A N 1
ATOM 738 C CA . GLU A 1 90 ? -2.227 5.291 6.569 1.00 87.62 90 GLU A CA 1
ATOM 739 C C . GLU A 1 90 ? -1.318 5.445 5.337 1.00 87.62 90 GLU A C 1
ATOM 741 O O . GLU A 1 90 ? -0.725 6.504 5.134 1.00 87.62 90 GLU A O 1
ATOM 746 N N . LEU A 1 91 ? -1.231 4.417 4.485 1.00 88.88 91 LEU A N 1
ATOM 747 C CA . LEU A 1 91 ? -0.398 4.442 3.285 1.00 88.88 91 LEU A CA 1
ATOM 748 C C . LEU A 1 91 ? -1.032 5.246 2.151 1.00 88.88 91 LEU A C 1
ATOM 750 O O . LEU A 1 91 ? -2.248 5.274 1.972 1.00 88.88 91 LEU A O 1
ATOM 754 N N . ASN A 1 92 ? -0.213 5.854 1.310 1.00 91.81 92 ASN A N 1
ATOM 755 C CA . ASN A 1 92 ? -0.647 6.463 0.062 1.00 91.81 92 ASN A CA 1
ATOM 756 C C . ASN A 1 92 ? -0.830 5.415 -1.040 1.00 91.81 92 ASN A C 1
ATOM 758 O O . ASN A 1 92 ? -0.225 4.346 -1.023 1.00 91.81 92 ASN A O 1
ATOM 762 N N . LEU A 1 93 ? -1.631 5.751 -2.058 1.00 91.44 93 LEU A N 1
ATOM 763 C CA . LEU A 1 93 ? -1.839 4.873 -3.217 1.00 91.44 93 LEU A CA 1
ATOM 764 C C . LEU A 1 93 ? -0.516 4.512 -3.909 1.00 91.44 93 LEU A C 1
ATOM 766 O O . LEU A 1 93 ? -0.377 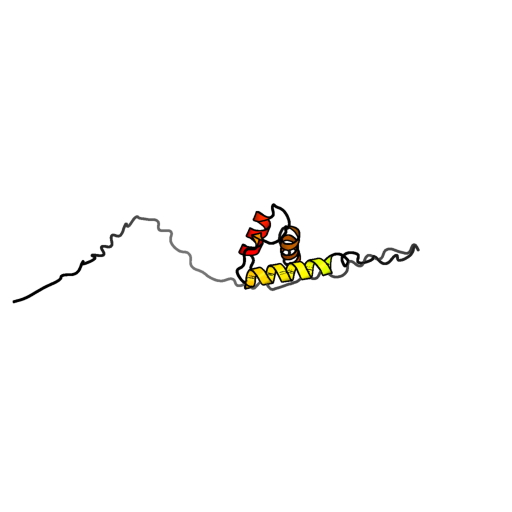3.401 -4.408 1.00 91.44 93 LEU A O 1
ATOM 770 N N . VAL A 1 94 ? 0.444 5.439 -3.935 1.00 91.62 94 VAL A N 1
ATOM 771 C CA . VAL A 1 94 ? 1.777 5.209 -4.509 1.00 91.62 94 VAL A CA 1
ATOM 772 C C . VAL A 1 94 ? 2.517 4.115 -3.737 1.00 91.62 94 VAL A C 1
ATOM 774 O O . VAL A 1 94 ? 3.044 3.200 -4.355 1.00 91.62 94 VAL A O 1
ATOM 777 N N . GLU A 1 95 ? 2.454 4.141 -2.404 1.00 92.94 95 GLU A N 1
ATOM 778 C CA . GLU A 1 95 ? 3.090 3.138 -1.544 1.00 92.94 95 GLU A CA 1
ATOM 779 C C . GLU A 1 95 ? 2.432 1.765 -1.718 1.00 92.94 95 GLU A C 1
ATOM 781 O O . GLU A 1 95 ? 3.118 0.758 -1.880 1.00 92.94 95 GLU A O 1
ATOM 786 N N . CYS A 1 96 ? 1.097 1.719 -1.784 1.00 93.38 96 CYS A N 1
ATOM 787 C CA . CYS A 1 96 ? 0.385 0.482 -2.101 1.00 93.38 96 CYS A CA 1
ATOM 788 C C . CYS A 1 96 ? 0.787 -0.062 -3.482 1.00 93.38 96 CYS A C 1
ATOM 790 O O . CYS A 1 96 ? 1.027 -1.256 -3.632 1.00 93.38 96 CYS A O 1
ATOM 792 N N . LYS A 1 97 ? 0.897 0.805 -4.495 1.00 92.81 97 LYS A N 1
ATOM 793 C CA . LYS A 1 97 ? 1.326 0.403 -5.840 1.00 92.81 97 LYS A CA 1
ATOM 794 C C . LYS A 1 97 ? 2.773 -0.081 -5.872 1.00 92.81 97 LYS A C 1
ATOM 796 O O . LYS A 1 97 ? 3.039 -1.003 -6.629 1.00 92.81 97 LYS A O 1
ATOM 801 N N . ALA A 1 98 ? 3.669 0.468 -5.052 1.00 94.00 98 ALA A N 1
ATOM 802 C CA . ALA A 1 98 ? 5.047 -0.015 -4.945 1.00 94.00 98 ALA A CA 1
ATOM 803 C C . ALA A 1 98 ? 5.096 -1.484 -4.487 1.00 94.00 98 ALA A C 1
ATOM 805 O O . ALA A 1 98 ? 5.810 -2.290 -5.082 1.00 94.00 98 ALA A O 1
ATOM 806 N N . TYR A 1 99 ? 4.261 -1.865 -3.510 1.00 94.19 99 TYR A N 1
ATOM 807 C CA . TYR A 1 99 ? 4.089 -3.273 -3.132 1.00 94.19 99 TYR A CA 1
ATOM 808 C C . TYR A 1 99 ? 3.586 -4.125 -4.288 1.00 94.19 99 TYR A C 1
ATOM 810 O O . TYR A 1 99 ? 4.177 -5.154 -4.609 1.00 94.19 99 TYR A O 1
ATOM 818 N N . LEU A 1 100 ? 2.518 -3.680 -4.946 1.00 93.88 100 LEU A N 1
ATOM 819 C CA . LEU A 1 100 ? 1.933 -4.445 -6.038 1.00 93.88 100 LEU A CA 1
ATOM 820 C C . LEU A 1 100 ? 2.914 -4.602 -7.219 1.00 93.88 100 LEU A C 1
ATOM 822 O O . LEU A 1 100 ? 2.975 -5.683 -7.789 1.00 93.88 100 LEU A O 1
ATOM 826 N N . ARG A 1 101 ? 3.726 -3.582 -7.540 1.00 92.50 101 ARG A N 1
ATOM 827 C CA . ARG A 1 101 ? 4.765 -3.647 -8.588 1.00 92.50 101 ARG A CA 1
ATOM 828 C C . ARG A 1 101 ? 5.825 -4.695 -8.274 1.00 92.50 101 ARG A C 1
ATOM 830 O O . ARG A 1 101 ? 6.104 -5.532 -9.121 1.00 92.50 101 ARG A O 1
ATOM 837 N N . ARG A 1 102 ? 6.367 -4.680 -7.049 1.00 91.00 102 ARG A N 1
ATOM 838 C CA . ARG A 1 102 ? 7.392 -5.641 -6.597 1.00 91.00 102 ARG A CA 1
ATOM 839 C C . ARG A 1 102 ? 6.906 -7.089 -6.637 1.00 91.00 102 ARG A C 1
ATOM 841 O O . ARG A 1 102 ? 7.713 -7.982 -6.860 1.00 91.00 102 ARG A O 1
ATOM 848 N N . HIS A 1 103 ? 5.610 -7.311 -6.430 1.00 91.31 103 HIS A N 1
ATOM 849 C CA . HIS A 1 103 ? 4.997 -8.640 -6.441 1.00 91.31 103 HIS A CA 1
ATOM 850 C C . HIS A 1 103 ? 4.309 -9.005 -7.769 1.00 91.31 103 HIS A C 1
ATOM 852 O O . HIS A 1 103 ? 3.647 -10.035 -7.836 1.00 91.31 103 HIS A O 1
ATOM 858 N N . GLY A 1 104 ? 4.419 -8.178 -8.817 1.00 90.88 104 GLY A N 1
ATOM 859 C CA . GLY A 1 104 ? 3.772 -8.448 -10.110 1.00 90.88 104 GLY A CA 1
ATOM 860 C C . GLY A 1 104 ? 2.236 -8.469 -10.055 1.00 90.88 104 GLY A C 1
ATOM 861 O O . GLY A 1 104 ? 1.582 -9.061 -10.911 1.00 90.88 104 GLY A O 1
ATOM 862 N N . LEU A 1 105 ? 1.635 -7.833 -9.046 1.00 93.69 105 LEU A N 1
ATOM 863 C CA . LEU A 1 105 ? 0.189 -7.769 -8.858 1.00 93.69 105 LEU A CA 1
ATOM 864 C C . LEU A 1 105 ? -0.435 -6.639 -9.685 1.00 93.69 105 LEU A C 1
ATOM 866 O O . LEU A 1 105 ? 0.174 -5.615 -10.001 1.00 93.69 105 LEU A O 1
ATOM 870 N N . ARG A 1 106 ? -1.726 -6.788 -9.982 1.00 93.50 106 ARG A N 1
ATOM 871 C CA . ARG A 1 106 ? -2.484 -5.820 -10.779 1.00 93.50 106 ARG A CA 1
ATOM 872 C C . ARG A 1 106 ? -2.570 -4.447 -10.086 1.00 93.50 106 ARG A C 1
ATOM 874 O O . ARG A 1 106 ? -3.188 -4.310 -9.035 1.00 93.50 106 ARG A O 1
ATOM 881 N N . LEU A 1 107 ? -2.024 -3.410 -10.732 1.00 92.88 107 LEU A N 1
ATOM 882 C CA . LEU A 1 107 ? -1.925 -2.032 -10.203 1.00 92.88 107 LEU A CA 1
ATOM 883 C C . LEU A 1 107 ? -3.197 -1.178 -10.359 1.00 92.88 107 LEU A C 1
ATOM 885 O O . LEU A 1 107 ? -3.216 -0.008 -9.963 1.00 92.88 107 LEU A O 1
ATOM 889 N N . SER A 1 108 ? -4.234 -1.714 -11.004 1.00 91.62 108 SER A N 1
ATOM 890 C CA . SER A 1 108 ? -5.467 -0.982 -11.303 1.00 91.62 108 SER A CA 1
ATOM 891 C C . SER A 1 108 ? -6.431 -0.974 -10.119 1.00 91.62 108 SER A C 1
ATOM 893 O O . SER A 1 108 ? -6.572 -1.987 -9.435 1.00 91.62 108 SER A O 1
ATOM 895 N N . GLY A 1 109 ? -7.176 0.120 -9.969 1.00 92.75 109 GLY A N 1
ATOM 896 C CA . GLY A 1 109 ? -8.238 0.252 -8.975 1.00 92.75 109 GLY A CA 1
ATOM 897 C C . GLY A 1 109 ? -8.053 1.454 -8.053 1.00 92.75 109 GLY A C 1
ATOM 898 O O . GLY A 1 109 ? -7.157 2.286 -8.229 1.00 92.75 109 GLY A O 1
ATOM 899 N N . THR A 1 110 ? -8.942 1.543 -7.074 1.00 95.19 110 THR A N 1
ATOM 900 C CA . THR A 1 110 ? -8.905 2.511 -5.980 1.00 95.19 110 THR A CA 1
ATOM 901 C C . THR A 1 110 ? -7.903 2.087 -4.903 1.00 95.19 110 THR A C 1
ATOM 903 O O . THR A 1 110 ? -7.511 0.925 -4.805 1.00 95.19 110 THR A O 1
ATOM 906 N N . LYS A 1 111 ? -7.513 3.026 -4.031 1.00 93.88 111 LYS A N 1
ATOM 907 C CA . LYS A 1 111 ? -6.629 2.741 -2.886 1.00 93.88 111 LYS A CA 1
ATOM 908 C C . LYS A 1 111 ? -7.151 1.597 -2.013 1.00 93.88 111 LYS A C 1
ATOM 910 O O . LYS A 1 111 ? -6.355 0.780 -1.565 1.00 93.88 111 LYS A O 1
ATOM 915 N N . ALA A 1 112 ? -8.463 1.526 -1.792 1.00 94.38 112 ALA A N 1
ATOM 916 C CA . ALA A 1 112 ? -9.070 0.461 -1.001 1.00 94.38 112 ALA A CA 1
ATOM 917 C C . ALA A 1 112 ? -8.849 -0.916 -1.643 1.00 94.38 112 ALA A C 1
ATOM 919 O O . ALA A 1 112 ? -8.382 -1.828 -0.969 1.00 94.38 112 ALA A O 1
ATOM 920 N N . GLU A 1 113 ? -9.082 -1.031 -2.952 1.00 95.06 113 GLU A N 1
ATOM 921 C CA . GLU A 1 113 ? -8.860 -2.275 -3.697 1.00 95.06 113 GLU A CA 1
ATOM 922 C C . GLU A 1 113 ? -7.372 -2.658 -3.759 1.00 95.06 113 GLU A C 1
ATOM 924 O O . GLU A 1 113 ? -7.034 -3.839 -3.770 1.00 95.06 113 GLU A O 1
ATOM 929 N N . CYS A 1 114 ? -6.453 -1.686 -3.806 1.00 94.81 114 CYS A N 1
ATOM 930 C CA . CYS A 1 114 ? -5.023 -1.977 -3.680 1.00 94.81 114 CYS A CA 1
ATOM 931 C C . CYS A 1 114 ? -4.688 -2.538 -2.291 1.00 94.81 114 CYS A C 1
ATOM 933 O O . CYS A 1 114 ? -3.954 -3.513 -2.198 1.00 94.81 114 CYS A O 1
ATOM 935 N N . ILE A 1 115 ? -5.228 -1.949 -1.220 1.00 94.31 115 ILE A N 1
ATOM 936 C CA . ILE A 1 115 ? -4.995 -2.409 0.157 1.00 94.31 115 ILE A CA 1
ATOM 937 C C . ILE A 1 115 ? -5.560 -3.813 0.377 1.00 94.31 115 ILE A C 1
ATOM 939 O O . ILE A 1 115 ? -4.897 -4.630 1.008 1.00 94.31 115 ILE A O 1
ATOM 943 N N . GLU A 1 116 ? -6.763 -4.093 -0.122 1.00 94.56 116 GLU A N 1
ATOM 944 C CA . GLU A 1 116 ? -7.380 -5.420 -0.035 1.00 94.56 116 GLU A CA 1
ATOM 945 C C . GLU A 1 116 ? -6.483 -6.483 -0.675 1.00 94.56 116 GLU A C 1
ATOM 947 O O . GLU A 1 116 ? -6.110 -7.439 -0.001 1.00 94.56 116 GLU A O 1
ATOM 952 N N . ARG A 1 117 ? -5.991 -6.236 -1.896 1.00 95.44 117 ARG A N 1
ATOM 953 C CA . ARG A 1 117 ? -5.046 -7.144 -2.570 1.00 95.44 117 ARG A CA 1
ATOM 954 C C . ARG A 1 117 ? -3.761 -7.372 -1.785 1.00 95.44 117 ARG A C 1
ATOM 956 O O . ARG A 1 117 ? -3.269 -8.491 -1.738 1.00 95.44 117 ARG A O 1
ATOM 963 N N . ILE A 1 118 ? -3.212 -6.324 -1.169 1.00 94.25 118 ILE A N 1
ATOM 964 C CA . ILE A 1 118 ? -2.013 -6.455 -0.330 1.00 94.25 118 ILE A CA 1
ATOM 965 C C . ILE A 1 118 ? -2.303 -7.362 0.873 1.00 94.25 118 ILE A C 1
ATOM 967 O O . ILE A 1 118 ? -1.471 -8.194 1.214 1.00 94.25 118 ILE A O 1
ATOM 971 N N . LYS A 1 119 ? -3.475 -7.225 1.506 1.00 92.81 119 LYS A N 1
ATOM 972 C CA . LYS A 1 119 ? -3.878 -8.058 2.652 1.00 92.81 119 LYS A CA 1
ATOM 973 C C . LYS A 1 119 ? -4.152 -9.511 2.274 1.00 92.81 119 LYS A C 1
ATOM 975 O O . LYS A 1 119 ? -3.937 -10.378 3.106 1.00 92.81 119 LYS A O 1
ATOM 980 N N . GLU A 1 120 ? -4.673 -9.758 1.076 1.00 93.69 120 GLU A N 1
ATOM 981 C CA . GLU A 1 120 ? -4.925 -11.113 0.573 1.00 93.69 120 GLU A CA 1
ATOM 982 C C . GLU A 1 120 ? -3.632 -11.833 0.177 1.00 93.69 120 GLU A C 1
ATOM 984 O O . GLU A 1 120 ? -3.541 -13.048 0.319 1.00 93.69 120 GLU A O 1
ATOM 989 N N . HIS A 1 121 ? -2.647 -11.087 -0.328 1.00 93.38 121 HIS A N 1
ATOM 990 C CA . HIS A 1 121 ? -1.374 -11.635 -0.790 1.00 93.38 121 HIS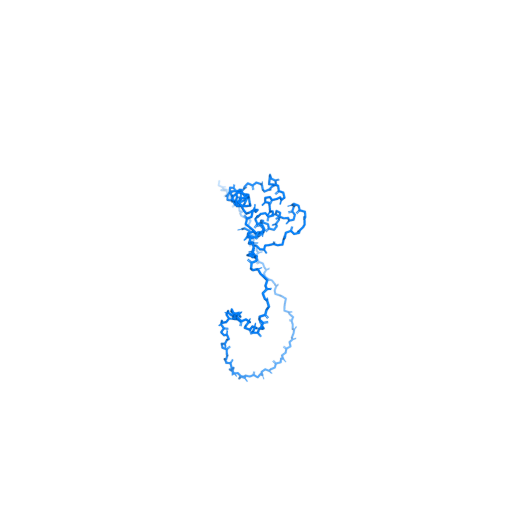 A CA 1
ATOM 991 C C . HIS A 1 121 ? -0.339 -11.847 0.334 1.00 93.38 121 HIS A C 1
ATOM 993 O O . HIS A 1 121 ? 0.519 -12.718 0.205 1.00 93.38 121 HIS A O 1
ATOM 999 N N . TRP A 1 122 ? -0.374 -11.039 1.399 1.00 88.44 122 TRP A N 1
ATOM 1000 C CA . TRP A 1 122 ? 0.585 -11.083 2.516 1.00 88.44 122 TRP A CA 1
ATOM 1001 C C . TRP A 1 122 ? 0.307 -12.198 3.531 1.00 88.44 122 TRP A C 1
ATOM 1003 O O . TRP A 1 122 ? 1.282 -12.893 3.900 1.00 88.44 122 TRP A O 1
#

pLDDT: mean 70.85, std 18.74, range [44.47, 95.44]

Organism: NCBI:txid158383

Secondary structure (DSSP, 8-state):
---------PPP--------------------------------------------------TTSSSHHHHHHHHHHHHHHHHHT--GGGS-HHHHHHHHHHTT----S-HHHHHHHHHHH-

Foldseek 3Di:
DDDDDDDDDDDDDDDDDDDDDDDDDDDDDDDDDDDDDDDPDPDDDPDDDDDDDDDDPPDPPPVPPPPVVVLVVLLVVLVVCVVVVHDPVPHDLSSLLSVCVVVVHDSDDDSVVSVVVSVVVD

InterPro domains:
  IPR003034 SAP domain [PF02037] (87-122)
  IPR003034 SAP domain [PS50800] (88-122)
  IPR036361 SAP domain superfamily [G3DSA:1.10.720.30] (55-122)
  IPR036361 SAP domain superfamily [SSF68906] (79-121)

Sequence (122 aa):
MKSLKKRTFVEISSSESENAEDAVEKTSSSNSSEDDDDDDDWSEWNESEYEEEEEEEEEVEDNETHVQENDESMFNKVIKLLRERNDLQELNLVECKAYLRRHGLRLSGTKAECIERIKEHW

Radiu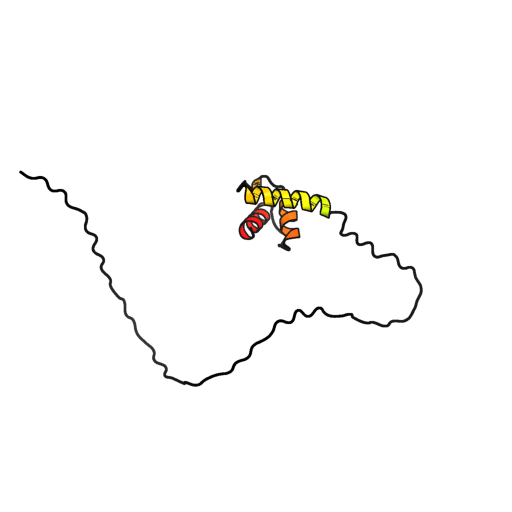s of gyration: 32.45 Å; chains: 1; bounding box: 59×60×99 Å